Protein AF-A0A1J5PKU7-F1 (afdb_monomer)

Nearest PDB structures (foldseek):
  2pd1-assembly1_A  TM=3.919E-01  e=3.763E+00  Nitrosomonas europaea
  2nrq-assembly1_A  TM=4.946E-01  e=7.226E+00  Saccharolobus solfataricus
  6m7y-assembly2_B  TM=3.720E-01  e=2.797E+00  Lactococcus lactis subsp. lactis
  4oi3-assembly1_B  TM=3.343E-01  e=3.763E+00  Streptomyces coelicolor A3(2)
  8is2-assembly1_A  TM=3.597E-01  e=7.667E+00  uncultured actinomycete

Organism: NCBI:txid410659

Solvent-accessible surface area (backbone atoms only — not comparable to full-atom values): 5116 Å² total; per-residue (Å²): 107,75,38,38,31,30,66,84,66,72,52,77,66,56,55,70,54,53,55,52,55,54,61,53,38,74,85,39,63,74,58,38,57,44,33,38,38,39,31,27,77,48,99,48,94,74,31,56,48,53,36,37,33,30,51,40,68,85,60,50,74,77,46,76,79,41,44,79,49,58,80,90,71,51,76,96,65,69,78,44,78,48,62,60,75,134

Secondary structure (DSSP, 8-state):
--EEEE----GGGGHHHHHHHHHHHTT-HHHHTT-EEEEEE-SSTT-EEEEEEESSGGGGGGSTTPEEE-GGGS-SS-SEEEE---

pLDDT: mean 76.61, std 8.43, range [51.69, 89.81]

Radius of gyration: 12.51 Å; Cα contacts (8 Å, |Δi|>4): 124; chains: 1; bounding box: 32×24×30 Å

Structure (mmCIF, N/CA/C/O backbone):
data_AF-A0A1J5PKU7-F1
#
_entry.id   AF-A0A1J5PKU7-F1
#
loop_
_atom_site.group_PDB
_atom_site.id
_atom_site.type_symbol
_atom_site.label_atom_id
_atom_site.label_alt_id
_atom_site.label_comp_id
_atom_site.label_asym_id
_atom_site.label_entity_id
_atom_site.label_seq_id
_atom_site.pdbx_PDB_ins_code
_atom_site.Cartn_x
_atom_site.Cartn_y
_atom_site.Cartn_z
_atom_site.occupancy
_atom_site.B_iso_or_equiv
_atom_site.auth_seq_id
_atom_site.auth_comp_id
_atom_site.auth_asym_id
_atom_site.auth_atom_id
_atom_site.pdbx_PDB_model_num
ATOM 1 N N . MET A 1 1 ? -5.670 5.030 13.246 1.00 70.06 1 MET A N 1
ATOM 2 C CA . MET A 1 1 ? -4.364 5.569 12.809 1.00 70.06 1 MET A CA 1
ATOM 3 C C . MET A 1 1 ? -3.943 4.725 11.629 1.00 70.06 1 MET A C 1
ATOM 5 O O . MET A 1 1 ? -3.995 3.508 11.762 1.00 70.06 1 MET A O 1
ATOM 9 N N . THR A 1 2 ? -3.628 5.347 10.495 1.00 80.94 2 THR A N 1
ATOM 10 C CA . THR A 1 2 ? -3.323 4.618 9.260 1.00 80.94 2 THR A CA 1
ATOM 11 C C . THR A 1 2 ? -1.993 3.883 9.392 1.00 80.94 2 THR A C 1
ATOM 13 O O . THR A 1 2 ? -1.018 4.433 9.904 1.00 80.94 2 THR A O 1
ATOM 16 N N . VAL A 1 3 ? -1.959 2.622 8.969 1.00 86.94 3 VAL A N 1
ATOM 17 C CA . VAL A 1 3 ? -0.755 1.788 8.948 1.00 86.94 3 VAL A CA 1
ATOM 18 C C . VAL A 1 3 ? -0.307 1.629 7.508 1.00 86.94 3 VAL A C 1
ATOM 20 O O . VAL A 1 3 ? -1.103 1.231 6.663 1.00 86.94 3 VAL A O 1
ATOM 23 N N . TRP A 1 4 ? 0.964 1.917 7.240 1.00 89.81 4 TRP A N 1
ATOM 24 C CA . TRP A 1 4 ? 1.513 1.871 5.893 1.00 89.81 4 TRP A CA 1
ATOM 25 C C . TRP A 1 4 ? 2.373 0.633 5.663 1.00 89.81 4 TRP A C 1
ATOM 27 O O . TRP A 1 4 ? 3.227 0.282 6.483 1.00 89.81 4 TRP A O 1
ATOM 37 N N . GLY A 1 5 ? 2.151 -0.006 4.519 1.00 87.38 5 GLY A N 1
ATOM 38 C CA . GLY A 1 5 ? 2.913 -1.140 4.023 1.00 87.38 5 GLY A CA 1
ATOM 39 C C . GLY A 1 5 ? 3.454 -0.870 2.632 1.00 87.38 5 GLY A C 1
ATOM 40 O O . GLY A 1 5 ? 2.767 -0.293 1.790 1.00 87.38 5 GLY A O 1
ATOM 41 N N . ARG A 1 6 ? 4.678 -1.324 2.380 1.00 85.44 6 ARG A N 1
ATOM 42 C CA . ARG A 1 6 ? 5.260 -1.386 1.045 1.00 85.44 6 ARG A CA 1
ATOM 43 C C . ARG A 1 6 ? 5.433 -2.854 0.640 1.00 85.44 6 ARG A C 1
ATOM 45 O O . ARG A 1 6 ? 6.152 -3.580 1.332 1.00 85.44 6 ARG A O 1
ATOM 52 N N . PRO A 1 7 ? 4.815 -3.296 -0.457 1.00 76.31 7 PRO A N 1
ATOM 53 C CA . PRO A 1 7 ? 5.090 -4.596 -1.024 1.00 76.31 7 PRO A CA 1
ATOM 54 C C . PRO A 1 7 ? 6.510 -4.688 -1.585 1.00 76.31 7 PRO A C 1
ATOM 56 O O . PRO A 1 7 ? 7.111 -3.687 -1.974 1.00 76.31 7 PRO A O 1
ATOM 59 N N . ARG A 1 8 ? 7.038 -5.909 -1.656 1.00 66.75 8 ARG A N 1
ATOM 60 C CA . ARG A 1 8 ? 8.306 -6.228 -2.326 1.00 66.75 8 ARG A CA 1
ATOM 61 C C . ARG A 1 8 ? 8.031 -7.114 -3.537 1.00 66.75 8 ARG A C 1
ATOM 63 O O . ARG A 1 8 ? 8.421 -8.276 -3.525 1.00 66.75 8 ARG A O 1
ATOM 70 N N . PHE A 1 9 ? 7.300 -6.594 -4.516 1.00 67.81 9 PHE A N 1
ATOM 71 C CA . PHE A 1 9 ? 6.913 -7.353 -5.707 1.00 67.81 9 PHE A CA 1
ATOM 72 C C . PHE A 1 9 ? 7.378 -6.649 -6.979 1.00 67.81 9 PHE A C 1
ATOM 74 O O . PHE A 1 9 ? 7.435 -5.418 -7.000 1.00 67.81 9 PHE A O 1
ATOM 81 N N . ASP A 1 10 ? 7.638 -7.424 -8.031 1.00 60.53 10 ASP A N 1
ATOM 82 C CA . ASP A 1 10 ? 7.994 -6.916 -9.358 1.00 60.53 10 ASP A CA 1
ATOM 83 C C . ASP A 1 10 ? 6.814 -7.093 -10.337 1.00 60.53 10 ASP A C 1
ATOM 85 O O . ASP A 1 10 ? 6.265 -8.180 -10.517 1.00 60.53 10 ASP A O 1
ATOM 89 N N . GLY A 1 11 ? 6.415 -6.016 -11.020 1.00 63.34 11 GLY A N 1
ATOM 90 C CA . GLY A 1 11 ? 5.438 -6.066 -12.115 1.00 63.34 11 GLY A CA 1
ATOM 91 C C . GLY A 1 11 ? 4.007 -6.414 -11.674 1.00 63.34 11 GLY A C 1
ATOM 92 O O . GLY A 1 11 ? 3.408 -5.697 -10.880 1.00 63.34 11 GLY A O 1
ATOM 93 N N . THR A 1 12 ? 3.412 -7.476 -12.235 1.00 63.47 12 THR A N 1
ATOM 94 C CA . THR A 1 12 ? 1.971 -7.811 -12.101 1.00 63.47 12 THR A CA 1
ATOM 95 C C . THR A 1 12 ? 1.603 -8.579 -10.827 1.00 63.47 12 THR A C 1
ATOM 97 O O . THR A 1 12 ? 0.464 -9.008 -10.659 1.00 63.47 12 THR A O 1
ATOM 100 N N . GLU A 1 13 ? 2.550 -8.771 -9.917 1.00 69.31 13 GLU A N 1
ATOM 101 C CA . GLU A 1 13 ? 2.368 -9.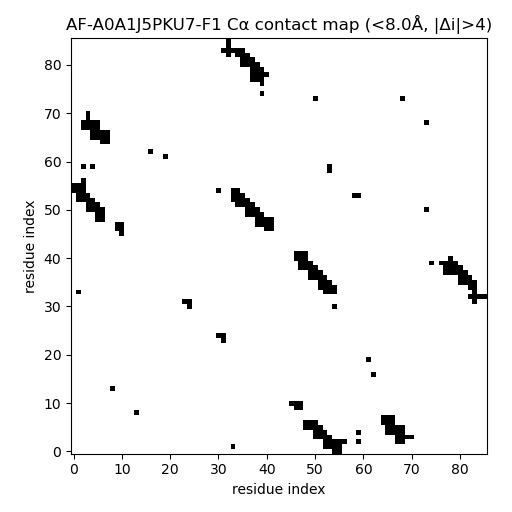507 -8.659 1.00 69.31 13 GLU A CA 1
ATOM 102 C C . GLU A 1 13 ? 1.418 -8.807 -7.665 1.00 69.31 13 GLU A C 1
ATOM 104 O O . GLU A 1 13 ? 1.052 -9.385 -6.645 1.00 69.31 13 GLU A O 1
ATOM 109 N N . TYR A 1 14 ? 0.959 -7.588 -7.973 1.00 66.88 14 TYR A N 1
ATOM 110 C CA . TYR A 1 14 ? -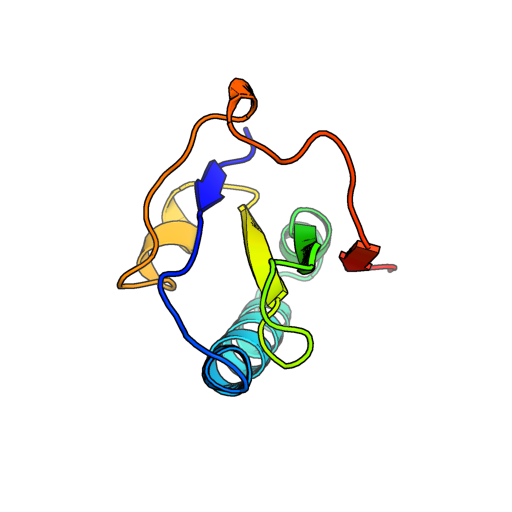0.034 -6.860 -7.179 1.00 66.88 14 TYR A CA 1
ATOM 111 C C . TYR A 1 14 ? -1.472 -7.399 -7.328 1.00 66.88 14 TYR A C 1
ATOM 113 O O . TYR A 1 14 ? -2.300 -7.142 -6.455 1.00 66.88 14 TYR A O 1
ATOM 121 N N . VAL A 1 15 ? -1.783 -8.139 -8.403 1.00 72.88 15 VAL A N 1
ATOM 122 C CA . VAL A 1 15 ? -3.161 -8.564 -8.739 1.00 72.88 15 VAL A CA 1
ATOM 123 C C . VAL A 1 15 ? -3.843 -9.358 -7.609 1.00 72.88 15 VAL A C 1
ATOM 125 O O . VAL A 1 15 ? -4.940 -8.967 -7.217 1.00 72.88 15 VAL A O 1
ATOM 128 N N . PRO A 1 16 ? -3.213 -10.375 -6.984 1.00 74.38 16 PRO A N 1
ATOM 129 C CA . PRO A 1 16 ? -3.839 -11.119 -5.885 1.00 74.38 16 PRO A CA 1
ATOM 130 C C . PRO A 1 16 ? -4.126 -10.262 -4.645 1.00 74.38 16 PRO A C 1
ATOM 132 O O . PRO A 1 16 ? -4.979 -10.601 -3.828 1.00 74.38 16 PRO A O 1
ATOM 135 N N . TYR A 1 17 ? -3.398 -9.156 -4.472 1.00 71.69 17 TYR A N 1
ATOM 136 C CA . TYR A 1 17 ? -3.654 -8.222 -3.382 1.00 71.69 17 TYR A CA 1
ATOM 137 C C . TYR A 1 17 ? -4.860 -7.339 -3.684 1.00 71.69 17 TYR A C 1
ATOM 139 O O . TYR A 1 17 ? -5.579 -7.002 -2.752 1.00 71.69 17 TYR A O 1
ATOM 147 N N . PHE A 1 18 ? -5.120 -7.031 -4.958 1.00 71.19 18 PHE A N 1
ATOM 148 C CA . PHE A 1 18 ? -6.352 -6.376 -5.402 1.00 71.19 18 PHE A CA 1
ATOM 149 C C . PHE A 1 18 ? -7.588 -7.219 -5.082 1.00 71.19 18 PHE A C 1
ATOM 151 O O . PHE A 1 18 ? -8.514 -6.714 -4.454 1.00 71.19 18 PHE A O 1
ATOM 158 N N . ASP A 1 19 ? -7.540 -8.523 -5.356 1.00 74.75 19 ASP A N 1
ATOM 159 C CA . ASP A 1 19 ? -8.623 -9.443 -4.984 1.00 74.75 19 ASP A CA 1
ATOM 160 C C . ASP A 1 19 ? -8.822 -9.492 -3.457 1.00 74.75 19 ASP A C 1
ATOM 162 O O . ASP A 1 19 ? -9.945 -9.419 -2.961 1.00 74.75 19 ASP A O 1
ATOM 166 N N . ARG A 1 20 ? -7.732 -9.513 -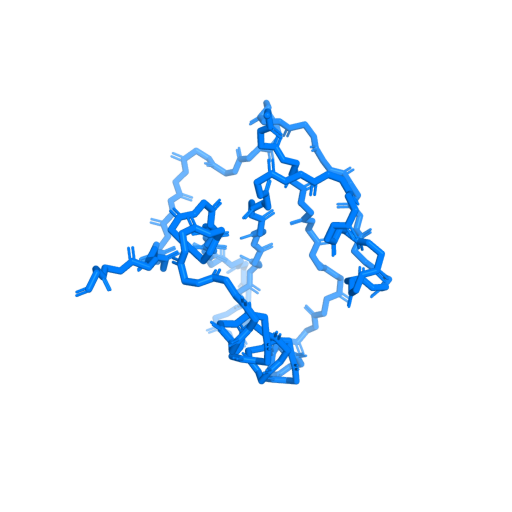2.672 1.00 72.25 20 ARG A N 1
ATOM 167 C CA . ARG A 1 20 ? -7.818 -9.421 -1.200 1.00 72.25 20 ARG A CA 1
ATOM 168 C C . ARG A 1 20 ? -8.396 -8.089 -0.717 1.00 72.25 20 ARG A C 1
ATOM 170 O O . ARG A 1 20 ? -9.072 -8.065 0.311 1.00 72.25 20 ARG A O 1
ATOM 177 N N . PHE A 1 21 ? -8.139 -6.985 -1.421 1.00 70.75 21 PHE A N 1
ATOM 178 C CA . PHE A 1 21 ? -8.784 -5.702 -1.127 1.00 70.75 21 PHE A CA 1
ATOM 179 C C . PHE A 1 21 ? -10.294 -5.780 -1.362 1.00 70.75 21 PHE A C 1
ATOM 181 O O . PHE A 1 21 ? -11.054 -5.236 -0.561 1.00 70.75 21 PHE A O 1
ATOM 188 N N . GLU A 1 22 ? -10.735 -6.491 -2.400 1.00 70.06 22 GLU A N 1
ATOM 189 C CA . GLU A 1 22 ? -12.157 -6.718 -2.648 1.00 70.06 22 GLU A CA 1
ATOM 190 C C . GLU A 1 22 ? -12.799 -7.657 -1.619 1.00 70.06 22 GLU A C 1
ATOM 192 O O . GLU A 1 22 ? -13.920 -7.426 -1.178 1.00 70.06 22 GLU A O 1
ATOM 197 N N . GLU A 1 23 ? -12.093 -8.675 -1.136 1.00 70.62 23 GLU A N 1
ATOM 198 C CA . GLU A 1 23 ? -12.608 -9.537 -0.063 1.00 70.62 23 GLU A CA 1
ATOM 199 C C . GLU A 1 23 ? -12.798 -8.775 1.259 1.00 70.62 23 GLU A C 1
ATOM 201 O O . GLU A 1 23 ? -13.722 -9.063 2.022 1.00 70.62 23 GLU A O 1
ATOM 206 N N . LEU A 1 24 ? -11.969 -7.757 1.509 1.00 65.50 24 LEU A N 1
ATOM 207 C CA . LEU A 1 24 ? -12.089 -6.858 2.658 1.00 65.50 24 LEU A CA 1
ATOM 208 C C . LEU A 1 24 ? -13.272 -5.878 2.557 1.00 65.50 24 LEU A C 1
ATOM 210 O O . LEU A 1 24 ? -13.685 -5.345 3.588 1.00 65.50 24 LEU A O 1
ATOM 214 N N . LEU A 1 25 ? -13.843 -5.661 1.363 1.00 64.19 25 LEU A N 1
ATOM 215 C CA . LEU A 1 25 ? -15.063 -4.858 1.166 1.00 64.19 25 LEU A CA 1
ATOM 216 C C . LEU A 1 25 ? -16.308 -5.515 1.767 1.00 64.19 25 LEU A C 1
ATOM 218 O O . LEU A 1 25 ? -17.214 -4.823 2.230 1.00 64.19 25 LEU A O 1
ATOM 222 N N . LEU A 1 26 ? -16.379 -6.846 1.712 1.00 64.50 26 LEU A N 1
ATOM 223 C CA . LEU A 1 26 ? -17.599 -7.609 1.992 1.00 64.50 26 LEU A CA 1
ATOM 224 C C . LEU A 1 26 ? -18.067 -7.558 3.462 1.00 64.50 26 LEU A C 1
ATOM 2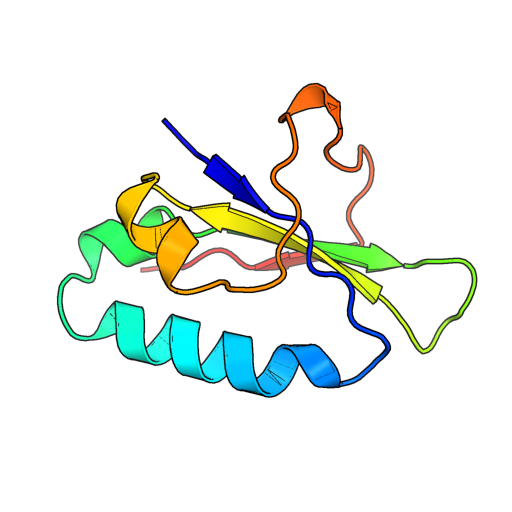26 O O . LEU A 1 26 ? -19.281 -7.551 3.676 1.00 64.50 26 LEU A O 1
ATOM 230 N N . PRO A 1 27 ? -17.182 -7.518 4.481 1.00 66.50 27 PRO A N 1
ATOM 231 C CA . PRO A 1 27 ? -17.609 -7.518 5.880 1.00 66.50 27 PRO A CA 1
ATOM 232 C C . PRO A 1 27 ? -17.966 -6.130 6.437 1.00 66.50 27 PRO A C 1
ATOM 234 O O . PRO A 1 27 ? -18.815 -6.050 7.323 1.00 66.50 27 PRO A O 1
ATOM 237 N N . ASP A 1 28 ? -17.319 -5.051 5.972 1.00 67.00 28 ASP A N 1
ATOM 238 C CA . ASP A 1 28 ? -17.521 -3.690 6.496 1.00 67.00 28 ASP A CA 1
ATOM 239 C C . ASP A 1 28 ? -17.067 -2.602 5.498 1.00 67.00 28 ASP A C 1
ATOM 241 O O . ASP A 1 28 ? -15.904 -2.184 5.458 1.00 67.00 28 ASP A O 1
ATOM 245 N N . GLY A 1 29 ? -18.016 -2.083 4.715 1.00 65.75 29 GLY A N 1
ATOM 246 C CA . GLY A 1 29 ? -17.761 -1.018 3.740 1.00 65.75 29 GLY A CA 1
ATOM 247 C C . GLY A 1 29 ? -17.291 0.312 4.350 1.00 65.75 29 GLY A C 1
ATOM 248 O O . GLY A 1 29 ? -16.733 1.145 3.634 1.00 65.75 29 GLY A O 1
ATOM 249 N N . ALA A 1 30 ? -17.462 0.539 5.660 1.00 71.06 30 ALA A N 1
ATOM 250 C CA . ALA A 1 30 ? -16.926 1.734 6.313 1.00 71.06 30 ALA A CA 1
ATOM 251 C C . ALA A 1 30 ? -15.404 1.644 6.494 1.00 71.06 30 ALA A C 1
ATOM 253 O O . ALA A 1 30 ? -14.716 2.661 6.395 1.00 71.06 30 ALA A O 1
ATOM 254 N N . LEU A 1 31 ? -14.871 0.436 6.707 1.00 68.69 31 LEU A N 1
ATOM 255 C CA . LEU A 1 31 ? -13.430 0.211 6.812 1.00 68.69 31 LEU A CA 1
ATOM 256 C C . LEU A 1 31 ? -12.751 0.328 5.451 1.00 68.69 31 LEU A C 1
ATOM 258 O O . LEU A 1 31 ? -11.659 0.888 5.398 1.00 68.69 31 LEU A O 1
ATOM 262 N N . TYR A 1 32 ? -13.419 -0.079 4.365 1.00 70.06 32 TYR A N 1
ATOM 263 C CA . TYR A 1 32 ? -12.928 0.092 2.992 1.00 70.06 32 TYR A CA 1
ATOM 264 C C . TYR A 1 32 ? -12.547 1.544 2.659 1.00 70.06 32 TYR A C 1
ATOM 266 O O . TYR A 1 32 ? -11.515 1.798 2.043 1.00 70.06 32 TYR A O 1
ATOM 274 N N . ARG A 1 33 ? -13.310 2.520 3.163 1.00 72.75 33 ARG A N 1
ATOM 275 C CA . ARG A 1 33 ? -13.026 3.956 2.969 1.00 72.75 33 ARG A CA 1
ATOM 276 C C . ARG A 1 33 ? -11.696 4.415 3.570 1.00 72.75 33 ARG A C 1
ATOM 278 O O . ARG A 1 33 ? -11.203 5.482 3.224 1.00 72.75 33 ARG A O 1
ATOM 285 N N . GLY A 1 34 ? -11.138 3.645 4.502 1.00 73.88 34 GLY A N 1
ATOM 286 C CA . GLY A 1 34 ? -9.843 3.922 5.116 1.00 73.88 34 GLY A CA 1
ATOM 287 C C . GLY A 1 34 ? -8.655 3.315 4.373 1.00 73.88 34 GLY A C 1
ATOM 288 O O . GLY A 1 34 ? -7.524 3.505 4.820 1.00 73.88 34 GLY A O 1
ATOM 289 N N . PHE A 1 35 ? -8.893 2.577 3.286 1.00 79.31 35 PHE A N 1
ATOM 290 C CA . PHE A 1 35 ? -7.833 1.996 2.477 1.00 79.31 35 PHE A CA 1
ATOM 291 C C . PHE A 1 35 ? -7.350 2.991 1.431 1.00 79.31 35 PHE A C 1
ATOM 293 O O . PHE A 1 35 ? -8.129 3.666 0.756 1.00 79.31 35 PHE A O 1
ATOM 300 N N . ILE A 1 36 ? -6.033 3.062 1.299 1.00 84.12 36 ILE A N 1
ATOM 301 C CA . ILE A 1 36 ? -5.354 3.924 0.344 1.00 84.12 36 ILE A CA 1
ATOM 302 C C . ILE A 1 36 ? -4.331 3.061 -0.378 1.00 84.12 36 ILE A C 1
ATOM 304 O O . ILE A 1 36 ? -3.574 2.344 0.267 1.00 84.12 36 ILE A O 1
ATOM 308 N N . MET A 1 37 ? -4.264 3.140 -1.698 1.00 83.81 37 MET A N 1
ATOM 309 C CA . MET A 1 37 ? -3.157 2.589 -2.464 1.00 83.81 37 MET A CA 1
ATOM 310 C C . MET A 1 37 ? -2.539 3.693 -3.309 1.00 83.81 37 MET A C 1
ATOM 312 O O . MET A 1 37 ? -3.222 4.486 -3.949 1.00 83.81 37 MET A O 1
ATOM 316 N N . VAL A 1 38 ? -1.220 3.753 -3.286 1.00 82.75 38 VAL A N 1
ATOM 317 C CA . VAL A 1 38 ? -0.425 4.743 -3.995 1.00 82.75 38 VAL A CA 1
ATOM 318 C C . VAL A 1 38 ? 0.594 3.997 -4.832 1.00 82.75 38 VAL A C 1
ATOM 320 O O . VAL A 1 38 ? 1.222 3.067 -4.328 1.00 82.75 38 VAL A O 1
ATOM 323 N N . SER A 1 39 ? 0.788 4.407 -6.080 1.00 82.44 3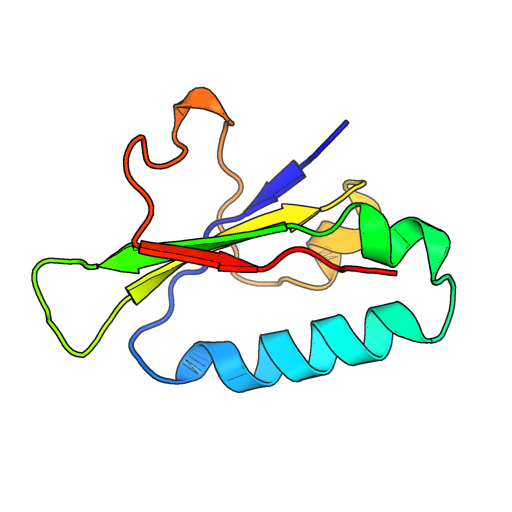9 SER A N 1
ATOM 324 C CA . SER A 1 39 ? 1.886 3.909 -6.902 1.00 82.44 39 SER A CA 1
ATOM 325 C C . SER A 1 39 ? 2.816 5.033 -7.347 1.00 82.44 39 SER A C 1
ATOM 327 O O . SER A 1 39 ? 2.415 6.192 -7.510 1.00 82.44 39 SER A O 1
ATOM 329 N N . THR A 1 40 ? 4.084 4.679 -7.528 1.00 83.19 40 THR A N 1
ATOM 330 C CA . THR A 1 40 ? 5.100 5.532 -8.143 1.00 83.19 40 THR A CA 1
ATOM 331 C C . THR A 1 40 ? 5.861 4.748 -9.184 1.00 83.19 40 THR A C 1
ATOM 333 O O . THR A 1 40 ? 6.254 3.610 -8.915 1.00 83.19 40 THR A O 1
ATOM 336 N N . LYS A 1 41 ? 6.198 5.388 -10.292 1.00 79.12 41 LYS A N 1
ATOM 337 C CA . LYS A 1 41 ? 7.135 4.828 -11.258 1.00 79.12 41 LYS A CA 1
ATOM 338 C C . LYS A 1 41 ? 8.512 4.680 -10.632 1.00 79.12 41 LYS A C 1
ATOM 340 O O . LYS A 1 41 ? 8.957 5.531 -9.857 1.00 79.12 41 LYS A O 1
ATOM 345 N N . ASN A 1 42 ? 9.194 3.603 -10.988 1.00 74.94 42 ASN A N 1
ATOM 346 C CA . ASN A 1 42 ? 10.622 3.470 -10.749 1.00 74.94 42 ASN A CA 1
ATOM 347 C C . ASN A 1 42 ? 11.392 3.593 -12.077 1.00 74.94 42 ASN A C 1
ATOM 349 O O . ASN A 1 42 ? 10.815 3.912 -13.118 1.00 74.94 42 ASN A O 1
ATOM 353 N N . ASP A 1 43 ? 12.710 3.388 -12.040 1.00 76.81 43 ASP A N 1
ATOM 354 C CA . ASP A 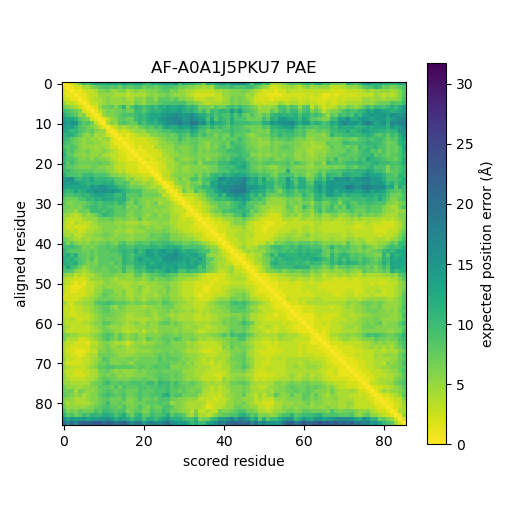1 43 ? 13.563 3.487 -13.233 1.00 76.81 43 ASP A CA 1
ATOM 355 C C . ASP A 1 43 ? 13.200 2.452 -14.320 1.00 76.81 43 ASP A C 1
ATOM 357 O O . ASP A 1 43 ? 13.575 2.606 -15.484 1.00 76.81 43 ASP A O 1
ATOM 361 N N . ASN A 1 44 ? 12.457 1.401 -13.960 1.00 73.69 44 ASN A N 1
ATOM 362 C CA . ASN A 1 44 ? 11.897 0.421 -14.874 1.00 73.69 44 ASN A CA 1
ATOM 363 C C . ASN A 1 44 ? 10.439 0.794 -15.232 1.00 73.69 44 ASN A C 1
ATOM 365 O O . ASN A 1 44 ? 9.546 0.685 -14.396 1.00 73.69 44 ASN A O 1
ATOM 369 N N . PRO A 1 45 ? 10.138 1.146 -16.496 1.00 68.75 45 PRO A N 1
ATOM 370 C CA . PRO A 1 45 ? 8.802 1.590 -16.908 1.00 68.75 45 PRO A CA 1
ATOM 371 C C . PRO A 1 45 ? 7.720 0.500 -16.845 1.00 68.75 45 PRO A C 1
ATOM 373 O O . PRO A 1 45 ? 6.553 0.788 -17.101 1.00 68.75 45 PRO A O 1
ATOM 376 N N . PHE A 1 46 ? 8.098 -0.745 -16.549 1.00 65.56 46 PHE A N 1
ATOM 377 C CA . PHE A 1 46 ? 7.189 -1.880 -16.403 1.00 65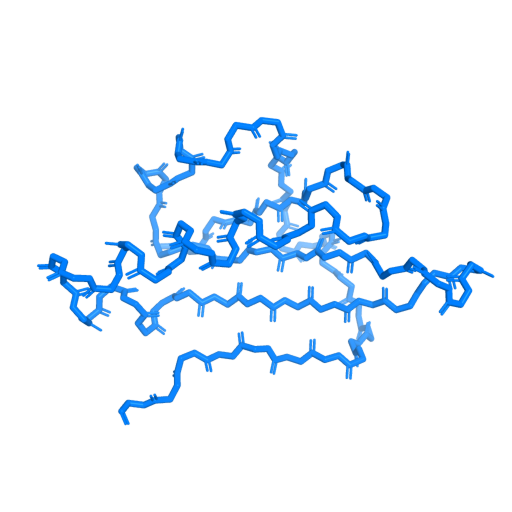.56 46 PHE A CA 1
ATOM 378 C C . PHE A 1 46 ? 6.951 -2.278 -14.941 1.00 65.56 46 PHE A C 1
ATOM 380 O O . PHE A 1 46 ? 6.244 -3.254 -14.689 1.00 65.56 46 PHE A O 1
ATOM 387 N N . VAL A 1 47 ? 7.554 -1.564 -13.983 1.00 66.56 47 VAL A N 1
ATOM 388 C CA . VAL A 1 47 ? 7.422 -1.846 -12.553 1.00 66.56 47 VAL A CA 1
ATOM 389 C C . VAL A 1 47 ? 7.058 -0.561 -11.822 1.00 66.56 47 VAL A C 1
ATOM 391 O O . VAL A 1 47 ? 7.816 0.404 -11.810 1.00 66.56 47 VAL A O 1
ATOM 394 N N . ASP A 1 48 ? 5.911 -0.576 -11.156 1.00 73.00 48 ASP A N 1
ATOM 395 C CA . ASP A 1 48 ? 5.532 0.480 -10.229 1.00 73.00 48 ASP A CA 1
ATOM 396 C C . ASP A 1 48 ? 5.852 0.043 -8.796 1.00 73.00 48 ASP A C 1
ATOM 398 O O . ASP A 1 48 ? 5.629 -1.104 -8.406 1.00 73.00 48 ASP A O 1
ATOM 402 N N . ASN A 1 49 ? 6.361 0.968 -7.983 1.00 79.69 49 ASN A N 1
ATOM 403 C CA . ASN A 1 49 ? 6.408 0.766 -6.540 1.00 79.69 49 ASN A CA 1
ATOM 404 C C . ASN A 1 49 ? 5.031 1.088 -5.973 1.00 79.69 49 ASN A C 1
ATOM 406 O O . ASN A 1 49 ? 4.554 2.215 -6.113 1.00 79.69 49 ASN A O 1
ATOM 410 N N . PHE A 1 50 ? 4.425 0.129 -5.287 1.00 82.00 50 PHE A N 1
ATOM 411 C CA . PHE A 1 50 ? 3.143 0.326 -4.624 1.00 82.00 50 PHE A CA 1
ATOM 412 C C . PHE A 1 50 ? 3.331 0.645 -3.141 1.00 82.00 50 PHE A C 1
ATOM 414 O O . PHE A 1 50 ? 4.339 0.307 -2.528 1.00 82.00 50 PHE A O 1
ATOM 421 N N . TYR A 1 51 ? 2.344 1.297 -2.549 1.00 86.75 51 TYR A N 1
ATOM 422 C CA . TYR A 1 51 ? 2.265 1.607 -1.130 1.00 86.75 51 TYR A CA 1
ATOM 423 C C . TYR A 1 51 ? 0.807 1.493 -0.722 1.00 86.75 51 TYR A C 1
ATOM 425 O O . TYR A 1 51 ? -0.066 2.001 -1.423 1.00 86.75 51 TYR A O 1
ATOM 433 N N . ILE A 1 52 ? 0.536 0.837 0.400 1.00 85.81 52 ILE A N 1
ATOM 434 C CA . ILE A 1 52 ? -0.826 0.630 0.888 1.00 85.81 52 ILE A CA 1
ATOM 435 C C . ILE A 1 52 ? -0.963 1.235 2.280 1.00 85.81 52 ILE A C 1
ATOM 437 O O . ILE A 1 52 ? -0.104 1.044 3.138 1.00 85.81 52 ILE A O 1
ATOM 441 N N . GLY A 1 53 ? -2.026 1.995 2.487 1.00 88.44 53 GLY A N 1
ATOM 442 C CA . GLY A 1 53 ? -2.458 2.537 3.762 1.00 88.44 53 GLY A CA 1
ATOM 443 C C . GLY A 1 53 ? -3.6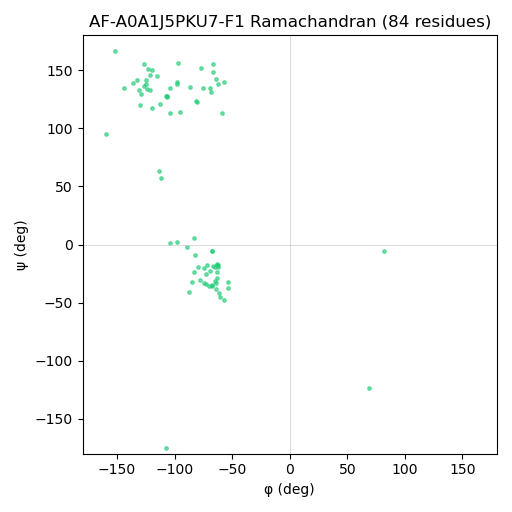91 1.778 4.227 1.00 88.44 53 GLY A C 1
ATOM 444 O O . GLY A 1 53 ? -4.658 1.654 3.479 1.00 88.44 53 GLY A O 1
ATOM 445 N N . LEU A 1 54 ? -3.648 1.259 5.450 1.00 85.50 54 LEU A N 1
ATOM 446 C CA . LEU A 1 54 ? -4.714 0.476 6.070 1.00 85.50 54 LEU A CA 1
ATOM 447 C C . LEU A 1 54 ? -5.278 1.223 7.285 1.00 85.50 54 LEU A C 1
ATOM 449 O O . LEU A 1 54 ? -4.505 1.836 8.026 1.00 85.50 54 LEU A O 1
ATOM 453 N N . PRO A 1 55 ? -6.586 1.136 7.575 1.00 83.31 55 PRO A N 1
ATOM 454 C CA . PRO A 1 55 ? -7.198 1.881 8.679 1.00 83.31 55 PRO A CA 1
ATOM 455 C C . PRO A 1 55 ? -6.776 1.391 10.075 1.00 83.31 55 PRO A C 1
ATOM 457 O O . PRO A 1 55 ? -6.879 2.143 11.052 1.00 83.31 55 PRO A O 1
ATOM 460 N N . ASN A 1 56 ? -6.320 0.138 10.190 1.00 82.62 56 ASN A N 1
ATOM 461 C CA . ASN A 1 56 ? -5.819 -0.443 11.433 1.00 82.62 56 ASN A CA 1
ATOM 462 C C . ASN A 1 56 ? -4.770 -1.546 11.181 1.00 82.62 56 ASN A C 1
ATOM 464 O O . ASN A 1 56 ? -4.623 -2.058 10.073 1.00 82.62 56 ASN A O 1
ATOM 468 N N . GLU A 1 57 ? -4.061 -1.929 12.244 1.00 82.38 57 GLU A N 1
ATOM 469 C CA . GLU A 1 57 ? -2.997 -2.943 12.212 1.00 82.38 57 GLU A CA 1
ATOM 470 C C . GLU A 1 57 ? -3.512 -4.381 12.053 1.00 82.38 57 GLU A C 1
ATOM 472 O O . GLU A 1 57 ? -2.813 -5.227 11.502 1.00 82.38 57 GLU A O 1
ATOM 477 N N . ALA A 1 58 ? -4.752 -4.654 12.464 1.00 81.44 58 ALA A N 1
ATOM 478 C CA . ALA A 1 58 ? -5.370 -5.970 12.317 1.00 81.44 58 ALA A CA 1
ATOM 479 C C . ALA A 1 58 ? -5.624 -6.348 10.849 1.00 81.44 58 ALA A C 1
ATOM 481 O O . ALA A 1 58 ? -5.779 -7.524 10.547 1.00 81.44 58 ALA A O 1
ATOM 482 N N . PHE A 1 59 ? -5.627 -5.385 9.927 1.00 78.75 59 PHE A N 1
ATOM 483 C CA . PHE A 1 59 ? -5.654 -5.679 8.495 1.00 78.75 59 PHE A CA 1
ATOM 484 C C . PHE A 1 59 ? -4.275 -5.970 7.918 1.00 78.75 59 PHE A C 1
ATOM 486 O O . PHE A 1 59 ? -4.179 -6.673 6.918 1.00 78.75 59 PHE A O 1
ATOM 493 N N . PHE A 1 60 ? -3.201 -5.494 8.553 1.00 81.25 60 PHE A N 1
ATOM 494 C CA . PHE A 1 60 ? -1.841 -5.671 8.045 1.00 81.25 60 PHE A CA 1
ATOM 495 C C . PHE A 1 60 ? -1.426 -7.148 7.986 1.00 81.25 60 PHE A C 1
ATOM 497 O O . PHE A 1 60 ? -0.676 -7.539 7.100 1.00 81.25 60 PHE A O 1
ATOM 504 N N . VAL A 1 61 ? -1.976 -7.997 8.863 1.00 81.50 61 VAL A N 1
ATOM 505 C CA . VAL A 1 61 ? -1.737 -9.455 8.839 1.00 81.50 61 VAL A CA 1
ATOM 506 C C . VAL A 1 61 ? -2.235 -10.148 7.564 1.00 81.50 61 VAL A C 1
ATOM 508 O O . VAL A 1 61 ? -1.790 -11.252 7.269 1.00 81.50 61 VAL A O 1
ATOM 511 N N . LEU A 1 62 ? -3.122 -9.519 6.786 1.00 77.00 62 LEU A N 1
ATOM 512 C CA . LEU A 1 62 ? -3.585 -10.044 5.494 1.00 77.00 62 LEU A CA 1
ATOM 513 C C . LEU A 1 62 ? -2.607 -9.741 4.348 1.00 77.00 62 LEU A C 1
ATOM 515 O O . LEU A 1 62 ? -2.750 -10.282 3.250 1.00 77.00 62 LEU A O 1
ATOM 519 N N . PHE A 1 63 ? -1.601 -8.908 4.611 1.00 77.56 63 PHE A N 1
ATOM 520 C CA . PHE A 1 63 ? -0.598 -8.440 3.661 1.00 77.56 63 PHE A CA 1
ATOM 521 C C . PHE A 1 63 ? 0.774 -9.015 4.021 1.00 77.56 63 PHE A C 1
ATOM 523 O O . PHE A 1 63 ? 1.739 -8.290 4.260 1.00 77.56 63 PHE A O 1
ATOM 530 N N . ASP A 1 64 ? 0.854 -10.346 4.084 1.00 77.12 64 ASP A N 1
ATOM 531 C CA . ASP A 1 64 ? 2.117 -11.041 4.331 1.00 77.12 64 ASP A CA 1
ATOM 532 C C . ASP A 1 64 ? 3.178 -10.656 3.283 1.00 77.12 64 ASP A C 1
ATOM 534 O O . ASP A 1 64 ? 2.879 -10.480 2.098 1.00 77.12 64 ASP A O 1
ATOM 538 N N . GLY A 1 65 ? 4.417 -10.478 3.744 1.00 77.62 65 GLY A N 1
ATOM 539 C CA . GLY A 1 65 ? 5.538 -10.001 2.930 1.00 77.62 65 GLY A CA 1
ATOM 540 C C . GLY A 1 65 ? 5.616 -8.481 2.726 1.00 77.62 65 GLY A C 1
ATOM 541 O O . GLY A 1 65 ? 6.613 -8.008 2.174 1.00 77.62 65 GLY A O 1
ATOM 542 N N . PHE A 1 66 ? 4.635 -7.696 3.191 1.00 85.88 66 PHE A N 1
ATOM 543 C CA . PHE A 1 66 ? 4.740 -6.236 3.161 1.00 85.88 66 PHE A CA 1
ATOM 544 C C . PHE A 1 66 ? 5.685 -5.728 4.247 1.00 85.88 66 PHE A C 1
ATOM 546 O O . PHE A 1 66 ? 5.610 -6.088 5.423 1.00 85.88 66 PHE A O 1
ATOM 553 N N . GLU A 1 67 ? 6.558 -4.812 3.854 1.00 88.00 67 GLU A N 1
ATOM 554 C CA . GLU A 1 67 ? 7.412 -4.081 4.773 1.00 88.00 67 GLU A CA 1
ATOM 555 C C . GLU A 1 67 ? 6.623 -2.927 5.391 1.00 88.00 67 GLU A C 1
ATOM 557 O O . GLU A 1 67 ? 6.097 -2.070 4.679 1.00 88.00 67 GLU A O 1
ATOM 562 N N . ARG A 1 68 ? 6.547 -2.878 6.724 1.00 89.06 68 ARG A N 1
ATOM 563 C CA . ARG A 1 68 ? 5.936 -1.743 7.420 1.00 89.06 68 ARG A CA 1
ATOM 564 C C . ARG A 1 68 ? 6.810 -0.508 7.239 1.00 89.06 68 ARG A C 1
ATOM 566 O O . ARG A 1 68 ? 8.010 -0.550 7.505 1.00 89.06 68 ARG A O 1
ATOM 573 N N . ILE A 1 69 ? 6.197 0.601 6.847 1.00 89.81 69 ILE A N 1
ATOM 574 C CA . ILE A 1 69 ? 6.900 1.869 6.652 1.00 89.81 69 ILE A CA 1
ATOM 575 C C . ILE A 1 69 ? 6.245 2.996 7.450 1.00 89.81 69 ILE A C 1
ATOM 577 O O . ILE A 1 69 ? 5.063 2.955 7.785 1.00 89.81 69 ILE A O 1
ATOM 581 N N . SER A 1 70 ? 7.040 4.014 7.764 1.00 87.88 70 SER A N 1
ATOM 582 C CA . SER A 1 70 ? 6.552 5.277 8.320 1.00 87.88 70 SER A CA 1
ATOM 583 C C . SER A 1 70 ? 5.934 6.144 7.221 1.00 87.88 70 SER A C 1
ATOM 585 O O . SER A 1 70 ? 6.402 6.115 6.083 1.00 87.88 70 SER A O 1
ATOM 587 N N . GLU A 1 71 ? 4.974 6.999 7.581 1.00 86.50 71 GLU A N 1
ATOM 588 C CA . GLU A 1 71 ? 4.448 8.056 6.701 1.00 86.50 71 GLU A CA 1
ATOM 589 C C . GLU A 1 71 ? 5.549 8.962 6.143 1.00 86.50 71 GLU A C 1
ATOM 591 O O . GLU A 1 71 ? 5.484 9.408 5.003 1.00 86.50 71 GLU A O 1
ATOM 596 N N . THR A 1 72 ? 6.616 9.182 6.912 1.00 86.94 72 THR A N 1
ATOM 597 C CA . THR A 1 72 ? 7.775 9.974 6.474 1.00 86.94 72 THR A CA 1
ATOM 598 C C . THR A 1 72 ? 8.536 9.344 5.307 1.00 86.94 72 THR A C 1
ATOM 600 O O . THR A 1 72 ? 9.302 10.037 4.641 1.00 86.94 72 THR A O 1
ATOM 603 N N . ASN A 1 73 ? 8.358 8.039 5.088 1.00 85.50 73 ASN A N 1
ATOM 604 C CA . ASN A 1 73 ? 8.993 7.274 4.015 1.00 85.50 73 ASN A CA 1
ATOM 605 C C . ASN A 1 73 ? 8.065 7.099 2.807 1.00 85.50 73 ASN A C 1
ATOM 607 O O . ASN A 1 73 ? 8.442 6.419 1.851 1.00 85.50 73 ASN A O 1
ATOM 611 N N . LEU A 1 74 ? 6.861 7.678 2.851 1.00 86.19 74 LEU A N 1
ATOM 612 C CA . LEU A 1 74 ? 5.975 7.689 1.701 1.00 86.19 74 LEU A CA 1
ATOM 613 C C . LEU A 1 74 ? 6.567 8.542 0.579 1.00 86.19 74 LEU A C 1
ATOM 615 O O . LEU A 1 74 ? 7.276 9.527 0.828 1.00 86.19 74 LEU A O 1
ATOM 619 N N . PRO A 1 75 ? 6.279 8.173 -0.673 1.00 84.44 75 PRO A N 1
ATOM 620 C CA . PRO A 1 75 ? 6.725 8.945 -1.812 1.00 84.44 75 PRO A CA 1
ATOM 621 C C . PRO A 1 75 ? 6.128 10.355 -1.785 1.00 84.44 75 PRO A C 1
ATOM 623 O O . PRO A 1 75 ? 4.949 10.556 -1.504 1.00 84.44 75 PRO A O 1
ATOM 626 N N . LYS A 1 76 ? 6.957 11.350 -2.112 1.00 84.62 76 LYS A N 1
ATOM 627 C CA . LYS A 1 76 ? 6.530 12.759 -2.205 1.00 84.62 76 LYS A CA 1
ATOM 628 C C . LYS A 1 76 ? 5.814 13.082 -3.515 1.00 84.62 76 LYS A C 1
ATOM 630 O O . LYS A 1 76 ? 5.151 14.108 -3.610 1.00 84.62 76 LYS A O 1
ATOM 635 N N . VAL A 1 77 ? 6.004 12.238 -4.523 1.00 83.44 77 VAL A N 1
ATOM 636 C CA . VAL A 1 77 ? 5.401 12.346 -5.850 1.00 83.44 77 VAL A CA 1
ATOM 637 C C . VAL A 1 77 ? 4.775 11.001 -6.150 1.00 83.44 77 VAL A C 1
ATOM 639 O O . VAL A 1 77 ? 5.430 9.978 -5.967 1.00 83.44 77 VAL A O 1
ATOM 642 N N . ILE A 1 78 ? 3.514 11.020 -6.561 1.00 83.38 78 ILE A N 1
ATOM 643 C CA . ILE A 1 78 ? 2.721 9.822 -6.810 1.00 83.38 78 ILE A CA 1
ATOM 644 C C . ILE A 1 78 ? 2.186 9.880 -8.233 1.00 83.38 78 ILE A C 1
ATOM 646 O O . ILE A 1 78 ? 1.767 10.944 -8.689 1.00 83.38 78 ILE A O 1
ATOM 650 N N . ASP A 1 79 ? 2.229 8.752 -8.933 1.00 80.44 79 ASP A N 1
ATOM 651 C CA . ASP A 1 79 ? 1.702 8.639 -10.293 1.00 80.44 79 ASP A CA 1
ATOM 652 C C . ASP A 1 79 ? 0.220 8.289 -10.262 1.00 80.44 79 ASP A C 1
ATOM 654 O O . ASP A 1 79 ? -0.567 8.813 -11.048 1.00 80.44 79 ASP A O 1
ATOM 658 N N . THR A 1 80 ? -0.172 7.394 -9.354 1.00 78.81 80 THR A N 1
ATOM 659 C CA . THR A 1 80 ? -1.565 6.978 -9.193 1.00 78.81 80 THR A CA 1
ATOM 660 C C . THR A 1 80 ? -1.941 6.927 -7.722 1.00 78.81 80 THR A C 1
ATOM 662 O O . THR A 1 80 ? -1.172 6.478 -6.870 1.00 78.81 80 THR A O 1
ATOM 665 N N . LEU A 1 81 ? -3.150 7.406 -7.440 1.00 82.00 81 LEU A N 1
ATOM 666 C CA . LEU A 1 81 ? -3.807 7.304 -6.150 1.00 82.00 81 LEU A CA 1
ATOM 667 C C . LEU A 1 81 ? -5.104 6.525 -6.345 1.00 82.00 81 LEU A C 1
ATOM 669 O O . LEU A 1 81 ? -6.006 6.978 -7.047 1.00 82.00 81 LEU A O 1
ATOM 673 N N . HIS A 1 82 ? -5.191 5.376 -5.694 1.00 75.12 82 HIS A N 1
ATOM 674 C CA . HIS A 1 82 ? -6.409 4.601 -5.566 1.00 75.12 82 HIS A CA 1
ATOM 675 C C . HIS A 1 82 ? -6.948 4.790 -4.155 1.00 75.12 82 HIS A C 1
ATOM 677 O O . HIS A 1 82 ? -6.342 4.371 -3.168 1.00 75.12 82 HIS A O 1
ATOM 683 N N . ILE A 1 83 ? -8.096 5.442 -4.075 1.00 77.19 83 ILE A N 1
ATOM 684 C CA . ILE A 1 83 ? -8.895 5.533 -2.863 1.00 77.19 83 ILE A CA 1
ATOM 685 C C . ILE A 1 83 ? -10.267 4.958 -3.169 1.00 77.19 83 ILE A C 1
ATOM 687 O O . ILE A 1 83 ? -10.776 5.089 -4.281 1.00 77.19 83 ILE A O 1
ATOM 691 N N . ALA A 1 84 ? -10.844 4.318 -2.169 1.00 67.69 84 ALA A N 1
ATOM 692 C CA . ALA A 1 84 ? -12.244 3.958 -2.165 1.00 67.69 84 ALA A CA 1
ATOM 693 C C . ALA A 1 84 ? -13.111 5.222 -2.298 1.00 67.69 84 ALA A C 1
ATOM 695 O O . ALA A 1 84 ? -13.122 6.039 -1.374 1.00 67.69 84 ALA A O 1
ATOM 696 N N . ASP A 1 85 ? -13.835 5.383 -3.408 1.00 58.09 85 ASP A N 1
ATOM 697 C CA . ASP A 1 85 ? -14.952 6.332 -3.486 1.00 58.09 85 ASP A CA 1
ATOM 698 C C . ASP A 1 85 ? -16.262 5.564 -3.266 1.00 58.09 85 ASP A C 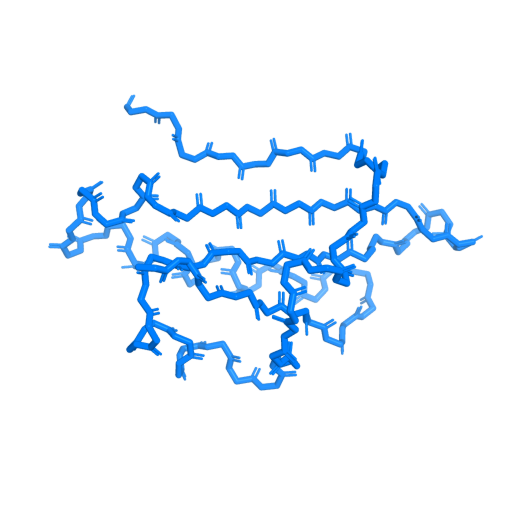1
ATOM 700 O O . ASP A 1 85 ? -16.386 4.408 -3.673 1.00 58.09 85 ASP A O 1
ATOM 704 N N . ALA A 1 86 ? -17.157 6.170 -2.494 1.00 51.69 86 ALA A N 1
ATOM 705 C CA . ALA A 1 86 ? -18.282 5.518 -1.821 1.00 51.69 86 ALA A CA 1
ATOM 706 C C . ALA A 1 86 ? -19.356 4.933 -2.751 1.00 51.69 86 ALA A C 1
ATOM 708 O O . ALA A 1 86 ? -19.606 5.501 -3.836 1.00 51.69 86 ALA A O 1
#

Mean predicted aligned error: 6.42 Å

Foldseek 3Di:
DKWKWWAPDFAPPCVVVVVVLVVVCPPDVVQLQQKKKFWDDDPDNRGITIMIIGPDPVCVVVVPRIDTDDPVPDDPDTPDIDGDDD

Sequence (86 aa):
MTVWGRPRFDGTEYVPYFDRFEELLLPDGALYRGFIMVSTKNDNPFVDNFYIGLPNEAFFVLFDGFERISETNLPKVIDTLHIADA